Protein AF-A0A9D9L002-F1 (afdb_monomer)

Foldseek 3Di:
DDDDPVLVVVVVCCVVCVPVDDDDDDDDPPPCRVVSVVVSCVVPDPDDQDDDPVPDDPVLVVLVVDCPDVVVNVVVSVVVD

Secondary structure (DSSP, 8-state):
----HHHHHHHHHHHHHTTSS------STTSSHHHHHHHHHHHH-S------TTT--HHHHHTTT--S-HHHHHHHHHHH-

Sequence (81 aa):
MFRRKIYDKLVEWKNESNGKTALMIEGARRIGKSTVAEEFARNEYESYILVDFYMASPEVKALFDDLSDLNYIFLQLQLQY

pLDDT: mean 92.86, std 6.4, range [57.88, 96.88]

Structure (mmCIF, N/CA/C/O backbone):
data_AF-A0A9D9L002-F1
#
_entry.id   AF-A0A9D9L002-F1
#
loop_
_atom_site.group_PDB
_atom_site.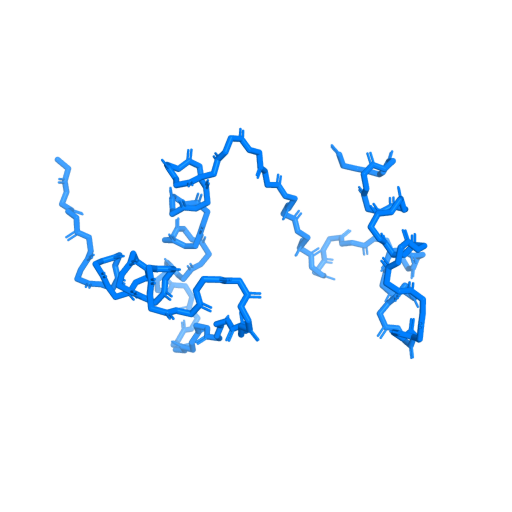id
_atom_site.type_symbol
_atom_site.label_atom_id
_atom_site.label_alt_id
_atom_site.label_comp_id
_atom_site.label_asym_id
_atom_site.label_entity_id
_atom_site.label_seq_id
_atom_site.pdbx_PDB_ins_code
_atom_site.Cartn_x
_atom_site.Cartn_y
_atom_site.Cartn_z
_atom_site.occupancy
_atom_site.B_iso_or_equiv
_atom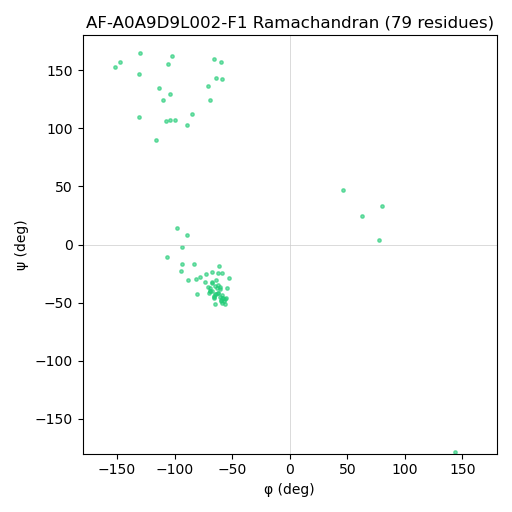_site.auth_seq_id
_atom_site.auth_comp_id
_atom_site.auth_asym_id
_atom_site.auth_atom_id
_atom_site.pdbx_PDB_model_num
ATOM 1 N N . MET A 1 1 ? -22.797 13.495 1.231 1.00 57.88 1 MET A N 1
ATOM 2 C CA . MET A 1 1 ? -21.965 12.638 0.355 1.00 57.88 1 MET A CA 1
ATOM 3 C C . MET A 1 1 ? -22.222 11.187 0.751 1.00 57.88 1 MET A C 1
ATOM 5 O O . MET A 1 1 ? -22.330 10.934 1.943 1.00 57.88 1 MET A O 1
ATOM 9 N N . PHE A 1 2 ? -22.446 10.268 -0.192 1.00 64.12 2 PHE A N 1
ATOM 10 C CA . PHE A 1 2 ? -22.869 8.894 0.123 1.00 64.12 2 PHE A CA 1
ATOM 11 C C . PHE A 1 2 ? -21.640 8.019 0.421 1.00 64.12 2 PHE A C 1
ATOM 13 O O . PHE A 1 2 ? -20.841 7.767 -0.479 1.00 64.12 2 PHE A O 1
ATOM 20 N N . ARG A 1 3 ? -21.477 7.565 1.670 1.00 68.25 3 ARG A N 1
ATOM 21 C CA . ARG A 1 3 ? -20.375 6.675 2.078 1.00 68.25 3 ARG A CA 1
ATOM 22 C C . ARG A 1 3 ? -20.582 5.293 1.453 1.00 68.25 3 ARG A C 1
ATOM 24 O O . ARG A 1 3 ? -21.647 4.689 1.597 1.00 68.25 3 ARG A O 1
ATOM 31 N N . ARG A 1 4 ? -19.593 4.792 0.705 1.00 79.19 4 ARG A N 1
ATOM 32 C CA . ARG A 1 4 ? -19.679 3.465 0.070 1.00 79.19 4 ARG A CA 1
ATOM 33 C C . ARG A 1 4 ? -19.579 2.383 1.144 1.00 79.19 4 ARG A C 1
ATOM 35 O O . ARG A 1 4 ? -18.668 2.426 1.957 1.00 79.19 4 ARG A O 1
ATOM 42 N N . LYS A 1 5 ? -20.420 1.346 1.064 1.00 86.00 5 LYS A N 1
ATOM 43 C CA . LYS A 1 5 ? -20.407 0.202 2.006 1.00 86.00 5 LYS A CA 1
ATOM 44 C C . LYS A 1 5 ? -19.033 -0.468 2.173 1.00 86.00 5 LYS A C 1
ATOM 46 O O . LYS A 1 5 ? -18.763 -1.056 3.207 1.00 86.00 5 LYS A O 1
ATOM 51 N N . ILE A 1 6 ? -18.180 -0.424 1.145 1.00 91.56 6 ILE A N 1
ATOM 52 C CA . ILE A 1 6 ? -16.836 -1.013 1.209 1.00 91.56 6 ILE A CA 1
ATOM 53 C C . ILE A 1 6 ? -15.878 -0.208 2.095 1.00 91.56 6 ILE A C 1
ATOM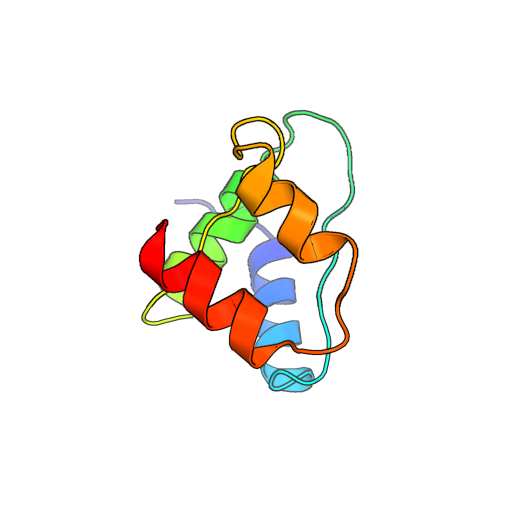 55 O O . ILE A 1 6 ? -14.963 -0.799 2.646 1.00 91.56 6 ILE A O 1
ATOM 59 N N . TYR A 1 7 ? -16.101 1.099 2.280 1.00 95.38 7 TYR A N 1
ATOM 60 C CA . TYR A 1 7 ? -15.246 1.933 3.128 1.00 95.38 7 TYR A CA 1
ATOM 61 C C . TYR A 1 7 ? -15.219 1.403 4.566 1.00 95.38 7 TYR A C 1
ATOM 63 O O . TYR A 1 7 ? -14.153 1.263 5.153 1.00 95.38 7 TYR A O 1
ATOM 71 N N . ASP A 1 8 ? -16.381 1.022 5.104 1.00 94.00 8 ASP A N 1
ATOM 72 C CA . ASP A 1 8 ? -16.487 0.471 6.461 1.00 94.00 8 ASP A CA 1
ATOM 73 C C . ASP A 1 8 ? -15.673 -0.814 6.620 1.00 94.00 8 ASP A C 1
ATOM 75 O O . ASP A 1 8 ? -15.009 -0.992 7.635 1.00 94.00 8 ASP A O 1
ATOM 79 N N . LYS A 1 9 ? -15.629 -1.650 5.576 1.00 94.75 9 LYS A N 1
ATOM 80 C CA . LYS A 1 9 ? -14.800 -2.862 5.553 1.00 94.75 9 LYS A CA 1
ATOM 81 C C . LYS A 1 9 ? -13.301 -2.558 5.531 1.00 94.75 9 LYS A C 1
ATOM 83 O O . LYS A 1 9 ? -12.525 -3.325 6.085 1.00 94.75 9 LYS A O 1
ATOM 88 N N . LEU A 1 10 ? -12.879 -1.466 4.886 1.00 96.06 10 LEU A N 1
ATOM 89 C CA . LEU A 1 10 ? -11.474 -1.039 4.897 1.00 96.06 10 LEU A CA 1
ATOM 90 C C . LEU A 1 10 ? -11.063 -0.549 6.293 1.00 96.06 10 LEU A C 1
ATOM 92 O O . LEU A 1 10 ? -9.975 -0.872 6.764 1.00 96.06 10 LEU A O 1
ATOM 96 N N . VAL A 1 11 ? -11.947 0.184 6.976 1.00 96.31 11 VAL A N 1
ATOM 97 C CA . VAL A 1 11 ? -11.722 0.632 8.361 1.00 96.31 11 VAL A CA 1
ATOM 98 C C . VAL A 1 11 ? -11.684 -0.552 9.327 1.00 96.31 11 VAL A C 1
ATOM 100 O O . VAL A 1 11 ? -10.783 -0.633 10.157 1.00 96.31 11 VAL A O 1
ATOM 103 N N . GLU A 1 12 ? -12.625 -1.489 9.200 1.00 96.06 12 GLU A N 1
ATOM 104 C CA . GLU A 1 12 ? -12.639 -2.739 9.967 1.00 96.06 12 GLU A CA 1
ATOM 105 C C . GLU A 1 12 ? -11.330 -3.515 9.768 1.00 96.06 12 GLU A C 1
ATOM 107 O O . GLU A 1 12 ? -10.628 -3.790 10.740 1.00 96.06 12 GLU A O 1
ATOM 112 N N . TRP A 1 13 ? -10.922 -3.735 8.513 1.00 96.69 13 TRP A N 1
ATOM 113 C CA . TRP A 1 13 ? -9.650 -4.380 8.194 1.00 96.69 13 TRP A CA 1
ATOM 114 C C . TRP A 1 13 ? -8.451 -3.672 8.830 1.00 96.69 13 TRP A C 1
ATOM 116 O O . TRP A 1 13 ? -7.606 -4.343 9.415 1.00 96.69 13 TRP A O 1
ATOM 126 N N . LYS A 1 14 ? -8.358 -2.338 8.755 1.00 96.19 14 LYS A N 1
ATOM 127 C CA . LYS A 1 14 ? -7.262 -1.573 9.376 1.00 96.19 14 LYS A CA 1
ATOM 128 C C . LYS A 1 14 ? -7.165 -1.866 10.873 1.00 96.19 14 LYS A C 1
ATOM 130 O O . LYS A 1 14 ? -6.069 -2.122 11.371 1.00 96.19 14 LYS A O 1
ATOM 135 N N . ASN A 1 15 ? -8.304 -1.849 11.562 1.00 96.31 15 ASN A N 1
ATOM 136 C CA . ASN A 1 15 ? -8.376 -2.044 13.008 1.00 96.31 15 ASN A CA 1
ATOM 137 C C . ASN A 1 15 ? -8.038 -3.484 13.418 1.00 96.31 15 ASN A C 1
ATOM 139 O O . ASN A 1 15 ? -7.337 -3.687 14.407 1.00 96.31 15 ASN A O 1
ATOM 143 N N . GLU A 1 16 ? -8.496 -4.479 12.659 1.00 96.81 16 GLU A N 1
ATOM 144 C CA . GLU A 1 16 ? -8.269 -5.895 12.973 1.00 96.81 16 GLU A CA 1
ATOM 145 C C . GLU A 1 16 ? -6.877 -6.384 12.548 1.00 96.81 16 GLU A C 1
ATOM 147 O O . GLU A 1 16 ? -6.197 -7.091 13.293 1.00 96.81 16 GLU A O 1
ATOM 152 N N . SER A 1 17 ? -6.429 -5.991 11.354 1.00 95.69 17 SER A N 1
ATOM 153 C CA . SER A 1 17 ? -5.121 -6.352 10.795 1.00 95.69 17 SER A CA 1
ATOM 154 C C . SER A 1 17 ? -3.979 -5.675 11.545 1.00 95.69 17 SER A C 1
ATOM 156 O O . SER A 1 17 ? -2.913 -6.272 11.717 1.00 95.69 17 SER A O 1
ATOM 158 N N . ASN A 1 18 ? -4.183 -4.421 11.968 1.00 92.31 18 ASN A N 1
ATOM 159 C CA . ASN A 1 18 ? -3.177 -3.579 12.614 1.00 92.31 18 ASN A CA 1
ATOM 160 C C . ASN A 1 18 ? -1.814 -3.616 11.883 1.00 92.31 18 ASN A C 1
ATOM 162 O O . ASN A 1 18 ? -0.768 -3.861 12.482 1.00 92.31 18 ASN A O 1
ATOM 166 N N . GLY A 1 19 ? -1.850 -3.467 10.553 1.00 90.44 19 GLY A N 1
ATOM 167 C CA . GLY A 1 19 ? -0.663 -3.433 9.689 1.00 90.44 19 GLY A CA 1
ATOM 168 C C . GLY A 1 19 ? -0.010 -4.786 9.375 1.00 90.44 19 GLY A C 1
ATOM 169 O O . GLY A 1 19 ? 1.020 -4.810 8.711 1.00 90.44 19 GLY A O 1
ATOM 170 N N . LYS A 1 20 ? -0.578 -5.916 9.814 1.00 93.94 20 LYS A N 1
ATOM 171 C CA . LYS A 1 20 ? 0.020 -7.253 9.605 1.00 93.94 20 LYS A CA 1
ATOM 172 C C . LYS A 1 20 ? -0.287 -7.881 8.249 1.00 93.94 20 LYS A C 1
ATOM 174 O O . LYS A 1 20 ? 0.349 -8.859 7.870 1.00 93.94 20 LYS A O 1
ATOM 179 N N . THR A 1 21 ? -1.294 -7.374 7.548 1.00 94.75 21 THR A N 1
ATOM 180 C CA . THR A 1 21 ? -1.740 -7.904 6.254 1.00 94.75 21 THR A CA 1
ATOM 181 C C . THR A 1 21 ? -1.867 -6.788 5.229 1.00 94.75 21 THR A C 1
ATOM 183 O O . THR A 1 21 ? -1.899 -5.614 5.592 1.00 94.75 21 THR A O 1
ATOM 186 N N . ALA A 1 22 ? -1.962 -7.169 3.956 1.00 93.50 22 ALA A N 1
ATOM 187 C CA . ALA A 1 22 ? -2.334 -6.295 2.851 1.00 93.50 22 ALA A CA 1
ATOM 188 C C . ALA A 1 22 ? -3.774 -6.593 2.401 1.00 93.50 22 ALA A C 1
ATOM 190 O O . ALA A 1 22 ? -4.268 -7.708 2.584 1.00 93.50 22 ALA A O 1
ATOM 191 N N . LEU A 1 23 ? -4.438 -5.609 1.790 1.00 94.44 23 LEU A N 1
ATOM 192 C CA . LEU A 1 23 ? -5.798 -5.746 1.265 1.00 94.44 23 LEU A CA 1
ATOM 193 C C . LEU A 1 23 ? -5.801 -5.642 -0.263 1.00 94.44 23 LEU A C 1
ATOM 195 O O . LEU A 1 23 ? -5.204 -4.732 -0.833 1.00 94.44 23 LEU A O 1
ATOM 199 N N . MET A 1 24 ? -6.522 -6.552 -0.924 1.00 95.31 24 MET A N 1
ATOM 200 C CA . MET A 1 24 ? -6.718 -6.551 -2.376 1.00 95.31 24 MET A CA 1
ATOM 201 C C . MET A 1 24 ? -8.172 -6.193 -2.720 1.00 95.31 24 MET A C 1
ATOM 203 O O . MET A 1 24 ? -9.103 -6.838 -2.244 1.00 95.31 24 MET A O 1
ATOM 207 N N . ILE A 1 25 ? -8.380 -5.159 -3.546 1.00 93.62 25 ILE A N 1
ATOM 208 C CA . ILE A 1 25 ? -9.717 -4.716 -3.981 1.00 93.62 25 ILE A CA 1
ATOM 209 C C . ILE A 1 25 ? -9.967 -5.163 -5.423 1.00 93.62 25 ILE A C 1
ATOM 211 O O . ILE A 1 25 ? -9.446 -4.575 -6.374 1.00 93.62 25 ILE A O 1
ATOM 215 N N . GLU A 1 26 ? -10.833 -6.155 -5.597 1.00 93.75 26 GLU A N 1
ATOM 216 C CA . GLU A 1 26 ? -11.172 -6.718 -6.907 1.00 93.75 26 GLU A CA 1
ATOM 217 C C . GLU A 1 26 ? -12.525 -6.226 -7.446 1.00 93.75 26 GLU A C 1
ATOM 219 O O . GLU A 1 26 ? -13.363 -5.677 -6.729 1.00 93.75 26 GLU A O 1
ATOM 224 N N . GLY A 1 27 ? -12.740 -6.394 -8.754 1.00 92.75 27 GLY A N 1
ATOM 225 C CA . GLY A 1 27 ? -14.018 -6.109 -9.413 1.00 92.75 27 GLY A CA 1
ATOM 226 C C . GLY A 1 27 ? -13.871 -5.515 -10.813 1.00 92.75 27 GLY A C 1
ATOM 227 O O . GLY A 1 27 ? -12.763 -5.279 -11.299 1.00 92.75 27 GLY A O 1
ATOM 228 N N . ALA A 1 28 ? -14.998 -5.203 -11.455 1.00 94.44 28 ALA A N 1
ATOM 229 C CA . ALA A 1 28 ? -15.035 -4.700 -12.830 1.00 94.44 28 ALA A CA 1
ATOM 230 C C . ALA A 1 28 ? -14.257 -3.380 -13.039 1.00 94.44 28 ALA A C 1
ATOM 232 O O . ALA A 1 28 ? -14.011 -2.594 -12.112 1.00 94.44 28 ALA A O 1
ATOM 233 N N . ARG A 1 29 ? -13.841 -3.114 -14.283 1.00 92.38 29 ARG A N 1
ATOM 234 C CA . ARG A 1 29 ? -13.144 -1.870 -14.649 1.00 92.38 29 ARG A CA 1
ATOM 235 C C . ARG A 1 29 ? -14.073 -0.661 -14.441 1.00 92.38 29 ARG A C 1
ATOM 237 O O . ARG A 1 29 ? -15.263 -0.751 -14.711 1.00 92.38 29 ARG A O 1
ATOM 244 N N . ARG A 1 30 ? -13.519 0.476 -13.992 1.00 89.00 30 ARG A N 1
ATOM 245 C CA . ARG A 1 30 ? -14.224 1.772 -13.826 1.00 89.00 30 ARG A CA 1
ATOM 246 C C . ARG A 1 30 ? -15.381 1.802 -12.810 1.00 89.00 30 ARG A C 1
ATOM 248 O O . ARG A 1 30 ? -16.217 2.689 -12.868 1.00 89.00 30 ARG A O 1
ATOM 255 N N . ILE A 1 31 ? -15.385 0.909 -11.819 1.00 92.00 31 ILE A N 1
ATOM 256 C CA . ILE A 1 31 ? -16.386 0.919 -10.728 1.00 92.00 31 ILE A CA 1
ATOM 257 C C . ILE A 1 31 ? -15.984 1.770 -9.503 1.00 92.00 31 ILE A C 1
ATOM 259 O O . ILE A 1 31 ? -16.657 1.750 -8.469 1.00 92.00 31 ILE A O 1
ATOM 263 N N . GLY A 1 32 ? -14.888 2.533 -9.608 1.00 91.50 32 GLY A N 1
ATOM 264 C CA . GLY A 1 32 ? -14.396 3.435 -8.557 1.00 91.50 32 GLY A CA 1
ATOM 265 C C . GLY A 1 32 ? -13.600 2.751 -7.440 1.00 91.50 32 GLY A C 1
ATOM 266 O O . GLY A 1 32 ? -13.694 3.170 -6.292 1.00 91.50 32 GLY A O 1
ATOM 267 N N . LYS A 1 33 ? -12.845 1.689 -7.762 1.00 94.56 33 LYS A N 1
ATOM 268 C CA . LYS A 1 33 ? -11.963 0.991 -6.804 1.00 94.56 33 LYS A CA 1
ATOM 269 C C . LYS A 1 33 ? -10.825 1.888 -6.313 1.00 94.56 33 LYS A C 1
ATOM 271 O O . LYS A 1 33 ? -10.670 2.061 -5.114 1.00 94.56 33 LYS A O 1
ATOM 276 N N . SER A 1 34 ? -10.088 2.510 -7.236 1.00 93.88 34 SER A N 1
ATOM 277 C CA . SER A 1 34 ? -9.005 3.439 -6.888 1.00 93.88 34 SER A CA 1
ATOM 278 C C . SER A 1 34 ? -9.529 4.634 -6.095 1.00 93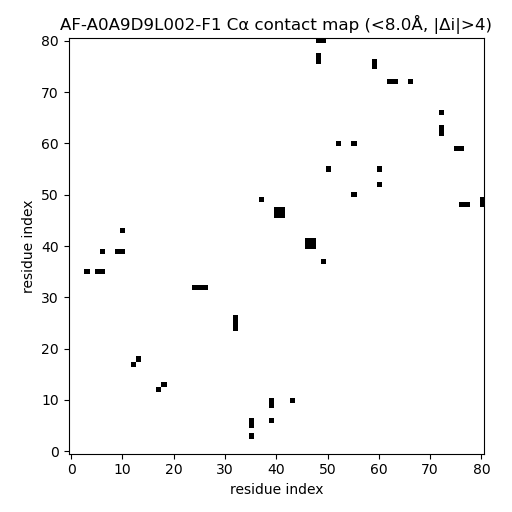.88 34 SER A C 1
ATOM 280 O O . SER A 1 34 ? -8.917 5.022 -5.114 1.00 93.88 34 SER A O 1
ATOM 282 N N . THR A 1 35 ? -10.716 5.139 -6.451 1.00 94.50 35 THR A N 1
ATOM 283 C CA . THR A 1 35 ? -11.368 6.243 -5.737 1.00 94.50 35 THR A CA 1
ATOM 284 C C . THR A 1 35 ? -11.583 5.926 -4.260 1.00 94.50 35 THR A C 1
ATOM 286 O O . THR A 1 35 ? -11.231 6.740 -3.420 1.00 94.50 35 THR A O 1
ATOM 289 N N . VAL A 1 36 ? -12.130 4.748 -3.927 1.00 95.12 36 VAL A N 1
ATOM 290 C CA . VAL A 1 36 ? -12.380 4.408 -2.517 1.00 95.12 36 VAL A CA 1
ATOM 291 C C . VAL A 1 36 ? -11.095 4.069 -1.758 1.00 95.12 36 VAL A C 1
ATOM 293 O O . VAL A 1 36 ? -11.008 4.368 -0.574 1.00 95.12 36 VAL A O 1
ATOM 296 N N . ALA A 1 37 ? -10.094 3.486 -2.427 1.00 95.75 37 ALA A N 1
ATOM 297 C CA . ALA A 1 37 ? -8.790 3.226 -1.819 1.00 95.75 37 ALA A CA 1
ATOM 298 C C . ALA A 1 37 ? -8.060 4.532 -1.469 1.00 95.75 37 ALA A C 1
ATOM 300 O O . ALA A 1 37 ? -7.525 4.664 -0.373 1.00 95.75 37 ALA A O 1
ATOM 301 N N . GLU A 1 38 ? -8.079 5.508 -2.380 1.00 96.19 38 GLU A N 1
ATOM 302 C CA . GLU A 1 38 ? -7.458 6.815 -2.166 1.00 96.19 38 GLU A CA 1
ATOM 303 C C . GLU A 1 38 ? -8.216 7.647 -1.121 1.00 96.19 38 GLU A C 1
ATOM 305 O O . GLU A 1 38 ? -7.592 8.253 -0.256 1.00 96.19 38 GLU A O 1
ATOM 310 N N . GLU A 1 39 ? -9.555 7.645 -1.150 1.00 95.94 39 GLU A N 1
ATOM 311 C CA . GLU A 1 39 ? -10.385 8.291 -0.121 1.00 95.94 39 GLU A CA 1
ATOM 312 C C . GLU A 1 39 ? -10.093 7.719 1.273 1.00 95.94 39 GLU A C 1
ATOM 314 O O . GLU A 1 39 ? -9.896 8.471 2.224 1.00 95.94 39 GLU A O 1
ATOM 319 N N . PHE A 1 40 ? -10.016 6.391 1.387 1.00 96.44 40 PHE A N 1
ATOM 320 C CA . PHE A 1 40 ? -9.629 5.714 2.620 1.00 96.44 40 PHE A CA 1
ATOM 321 C C . PHE A 1 40 ? -8.224 6.124 3.074 1.00 96.44 40 PHE A C 1
ATOM 323 O O . PHE A 1 40 ? -8.054 6.512 4.225 1.00 96.44 40 PHE A O 1
ATOM 330 N N . ALA A 1 41 ? -7.233 6.111 2.179 1.00 96.56 41 ALA A N 1
ATOM 331 C CA . ALA A 1 41 ? -5.868 6.500 2.519 1.00 96.56 41 ALA A CA 1
ATOM 332 C C . ALA A 1 41 ? -5.790 7.945 3.048 1.00 96.56 41 ALA A C 1
ATOM 334 O O . ALA A 1 41 ? -5.193 8.174 4.096 1.00 96.56 41 ALA A O 1
ATO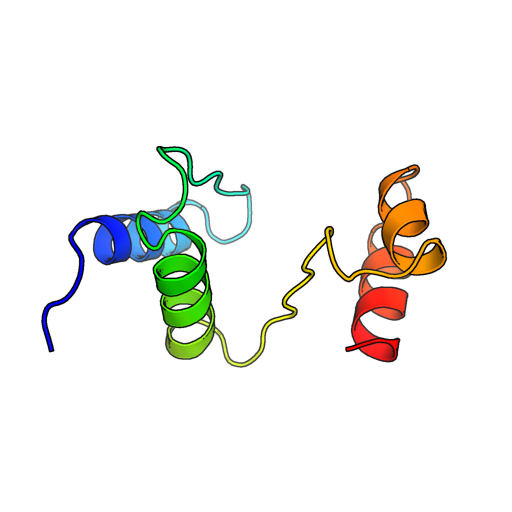M 335 N N . ARG A 1 42 ? -6.456 8.896 2.375 1.00 96.75 42 ARG A N 1
ATOM 336 C CA . ARG A 1 42 ? -6.505 10.319 2.764 1.00 96.75 42 ARG A CA 1
ATOM 337 C C . ARG A 1 42 ? -7.158 10.564 4.124 1.00 96.75 42 ARG A C 1
ATOM 339 O O . ARG A 1 42 ? -6.771 11.498 4.815 1.00 96.75 42 ARG A O 1
ATOM 346 N N . ASN A 1 43 ? -8.174 9.780 4.473 1.00 96.88 43 ASN A N 1
ATOM 347 C CA . ASN A 1 43 ? -8.936 9.983 5.704 1.00 96.88 43 ASN A CA 1
ATOM 348 C C . ASN A 1 43 ? -8.331 9.248 6.906 1.00 96.88 43 ASN A C 1
ATOM 350 O O . ASN A 1 43 ? -8.501 9.682 8.042 1.00 96.88 43 ASN A O 1
ATOM 354 N N . GLU A 1 44 ? -7.680 8.108 6.668 1.00 96.75 44 GLU A N 1
ATOM 355 C CA . GLU A 1 44 ? -7.296 7.165 7.719 1.00 96.75 44 GLU A CA 1
ATOM 356 C C . GLU A 1 44 ? -5.795 7.161 8.027 1.00 96.75 44 GLU A C 1
ATOM 358 O O . GLU A 1 44 ? -5.393 6.559 9.028 1.00 96.75 44 GLU A O 1
ATOM 363 N N . TYR A 1 45 ? -4.975 7.809 7.198 1.00 95.81 45 TYR A N 1
ATOM 364 C CA . TYR A 1 45 ? -3.530 7.931 7.377 1.00 95.81 45 TYR A CA 1
ATOM 365 C C . TYR A 1 45 ? -3.098 9.390 7.225 1.00 95.81 45 TYR A C 1
ATOM 367 O O . TYR A 1 45 ? -3.664 10.137 6.433 1.00 95.81 45 TYR A O 1
ATOM 375 N N . GLU A 1 46 ? -2.072 9.791 7.978 1.00 96.62 46 GLU A N 1
ATOM 376 C CA . GLU A 1 46 ? -1.489 11.138 7.883 1.00 96.62 46 GLU A CA 1
ATOM 377 C C . GLU A 1 46 ? -0.844 11.384 6.511 1.00 96.62 46 GLU A C 1
ATOM 379 O O . GLU A 1 46 ? -0.922 12.479 5.958 1.00 96.62 46 GLU A O 1
ATOM 384 N N . SER A 1 47 ? -0.236 10.344 5.941 1.00 94.44 47 SER A N 1
ATOM 385 C CA . SER A 1 47 ? 0.369 10.363 4.615 1.00 94.44 47 SER A CA 1
ATOM 386 C C . SER A 1 47 ? 0.240 8.999 3.942 1.00 94.44 47 SER A C 1
ATOM 388 O O . SER A 1 47 ? 0.063 7.968 4.595 1.00 94.44 47 SER A O 1
ATOM 390 N N . TYR A 1 48 ? 0.298 8.995 2.612 1.00 95.69 48 TYR A N 1
ATOM 391 C CA . TYR A 1 48 ? 0.279 7.781 1.806 1.00 95.69 48 TYR A CA 1
ATOM 392 C C . TYR A 1 48 ? 1.028 8.008 0.490 1.00 95.69 48 TYR A C 1
ATOM 394 O O . TYR A 1 48 ? 1.075 9.126 -0.020 1.00 95.69 48 TYR A O 1
ATOM 402 N N . ILE A 1 49 ? 1.576 6.928 -0.069 1.00 94.62 49 ILE A N 1
ATOM 403 C CA . ILE A 1 49 ? 2.185 6.913 -1.402 1.00 94.62 49 ILE A CA 1
ATOM 404 C C . ILE A 1 49 ? 1.211 6.223 -2.357 1.00 94.62 49 ILE A C 1
ATOM 406 O O . ILE A 1 49 ? 0.733 5.122 -2.078 1.00 94.62 49 ILE A O 1
ATOM 410 N N . LEU A 1 50 ? 0.915 6.863 -3.490 1.00 95.06 50 LEU A N 1
ATOM 411 C CA . LEU A 1 50 ? 0.074 6.300 -4.543 1.00 95.06 50 LEU A CA 1
ATOM 412 C C . LEU A 1 50 ? 0.929 5.924 -5.753 1.00 95.06 50 LEU A C 1
ATOM 414 O O . LEU A 1 50 ? 1.340 6.789 -6.522 1.00 95.06 50 LEU A O 1
ATOM 418 N N . VAL A 1 51 ? 1.142 4.624 -5.951 1.00 94.88 51 VAL A N 1
ATOM 419 C CA . VAL A 1 51 ? 1.886 4.107 -7.106 1.00 94.88 51 VAL A CA 1
ATOM 420 C C . VAL A 1 51 ? 0.908 3.614 -8.171 1.00 94.88 51 VAL A C 1
ATOM 422 O O . VAL A 1 51 ? 0.288 2.559 -8.027 1.00 94.88 51 VAL A O 1
ATOM 425 N N . ASP A 1 52 ? 0.773 4.366 -9.264 1.00 94.06 52 ASP A N 1
ATOM 426 C CA . ASP A 1 52 ? 0.090 3.893 -10.471 1.00 94.06 52 ASP A CA 1
ATOM 427 C C . ASP A 1 52 ? 1.095 3.197 -11.396 1.00 94.06 52 ASP A C 1
ATOM 429 O O . ASP A 1 52 ? 1.850 3.848 -12.117 1.00 94.06 52 ASP A O 1
ATOM 433 N N . PHE A 1 53 ? 1.083 1.863 -11.418 1.00 94.19 53 PHE A N 1
ATOM 434 C CA . PHE A 1 53 ? 1.973 1.059 -12.263 1.00 94.19 53 PHE A CA 1
ATOM 435 C C . PHE A 1 53 ? 1.801 1.300 -13.771 1.00 94.19 53 PHE A C 1
ATOM 437 O O . PHE A 1 53 ? 2.701 0.974 -14.546 1.00 94.19 53 PHE A O 1
ATOM 444 N N . TYR A 1 54 ? 0.687 1.875 -14.229 1.00 93.38 54 TYR A N 1
ATOM 445 C CA . TYR A 1 54 ? 0.564 2.272 -15.632 1.00 93.38 54 TYR A CA 1
ATOM 446 C C . TYR A 1 54 ? 1.447 3.491 -15.950 1.00 93.38 54 TYR A C 1
ATOM 448 O O . TYR A 1 54 ? 2.047 3.542 -17.022 1.00 93.38 54 TYR A O 1
ATOM 456 N N . MET A 1 55 ? 1.574 4.424 -15.002 1.00 93.56 55 MET A N 1
ATOM 457 C CA . MET A 1 55 ? 2.360 5.659 -15.128 1.00 93.56 55 MET A CA 1
ATOM 458 C C . MET A 1 55 ? 3.791 5.541 -14.582 1.00 93.56 55 MET A C 1
ATOM 460 O O . MET A 1 55 ? 4.656 6.312 -14.985 1.00 93.56 55 MET A O 1
ATOM 464 N N . ALA A 1 56 ? 4.046 4.599 -13.670 1.00 95.75 56 ALA A N 1
ATOM 465 C CA . ALA A 1 56 ? 5.332 4.444 -12.997 1.00 95.75 56 ALA A CA 1
ATOM 466 C C . ALA A 1 56 ? 6.481 4.199 -13.987 1.00 95.75 56 ALA A C 1
ATOM 468 O O . ALA A 1 56 ? 6.329 3.470 -14.982 1.00 95.75 56 ALA A O 1
ATOM 469 N N . SER A 1 57 ? 7.638 4.791 -13.682 1.00 95.81 57 SER A N 1
ATOM 470 C CA . SER A 1 57 ? 8.849 4.636 -14.481 1.00 95.81 57 SER A CA 1
ATOM 471 C C . SER A 1 57 ? 9.362 3.186 -14.439 1.00 95.81 57 SER A C 1
ATOM 473 O O . SER A 1 57 ? 8.998 2.425 -13.533 1.00 95.81 57 SER A O 1
ATOM 475 N N . PRO A 1 58 ? 10.192 2.766 -15.410 1.00 95.81 58 PRO A N 1
ATOM 476 C CA . PRO A 1 58 ? 10.830 1.452 -15.374 1.00 95.81 58 PRO A CA 1
ATOM 477 C C . PRO A 1 58 ? 11.607 1.202 -14.076 1.00 95.81 58 PRO A C 1
ATOM 479 O O . PRO A 1 58 ? 11.551 0.101 -13.540 1.00 95.81 58 PRO A O 1
ATOM 482 N N . GLU A 1 59 ? 12.262 2.228 -13.535 1.00 93.69 59 GLU A N 1
ATOM 483 C CA . GLU A 1 59 ? 13.040 2.148 -12.2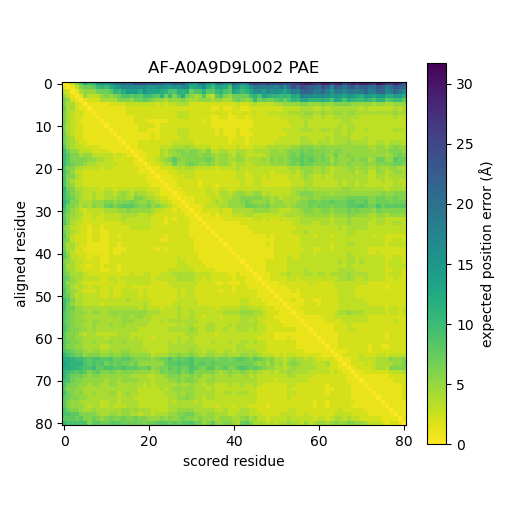96 1.00 93.69 59 GLU A CA 1
ATOM 484 C C . GLU A 1 59 ? 12.135 1.874 -11.093 1.00 93.69 59 GLU A C 1
ATOM 486 O O . GLU A 1 59 ? 12.418 0.972 -10.311 1.00 93.69 59 GLU A O 1
ATOM 491 N N . VAL A 1 60 ? 11.006 2.587 -10.976 1.00 94.56 60 VAL A N 1
ATOM 492 C CA . VAL A 1 60 ? 10.026 2.353 -9.901 1.00 94.56 60 VAL A CA 1
ATOM 493 C C . VAL A 1 60 ? 9.420 0.955 -10.005 1.00 94.56 60 VAL A C 1
ATOM 495 O O . VAL A 1 60 ? 9.200 0.309 -8.987 1.00 94.56 60 VAL A O 1
ATOM 498 N N . LYS A 1 61 ? 9.165 0.461 -11.222 1.00 95.62 61 LYS A N 1
ATOM 499 C CA . LYS A 1 61 ? 8.661 -0.905 -11.441 1.00 95.62 61 LYS A CA 1
ATOM 500 C C . LYS A 1 61 ? 9.677 -1.958 -11.010 1.00 95.62 61 LYS A C 1
ATOM 502 O O . LYS A 1 61 ? 9.287 -2.904 -10.334 1.00 95.62 61 LYS A O 1
ATOM 507 N N . ALA A 1 62 ? 10.952 -1.755 -11.341 1.00 95.00 62 ALA A N 1
ATOM 508 C CA . ALA A 1 62 ? 12.034 -2.677 -11.005 1.00 95.00 62 ALA A CA 1
ATOM 509 C C . ALA A 1 62 ? 12.232 -2.852 -9.488 1.00 95.00 62 ALA A C 1
ATOM 511 O O . ALA A 1 62 ? 12.681 -3.907 -9.050 1.00 95.00 62 ALA A O 1
ATOM 512 N N . LEU A 1 63 ? 11.834 -1.870 -8.665 1.00 94.81 63 LEU A N 1
ATOM 513 C CA . LEU A 1 63 ? 11.842 -2.008 -7.199 1.00 94.81 63 LEU A CA 1
ATOM 514 C C . LEU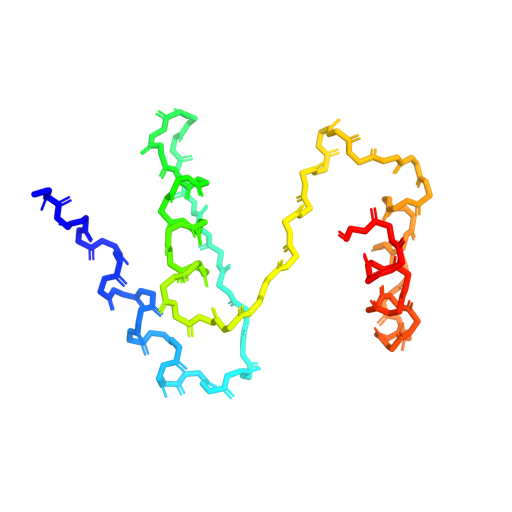 A 1 63 ? 10.981 -3.177 -6.700 1.00 94.81 63 LEU A C 1
ATOM 516 O O . LEU A 1 63 ? 11.209 -3.670 -5.602 1.00 94.81 63 LEU A O 1
ATOM 520 N N . PHE A 1 64 ? 9.979 -3.603 -7.473 1.00 94.06 64 PHE A N 1
ATOM 521 C CA . PHE A 1 64 ? 9.071 -4.684 -7.091 1.00 94.06 64 PHE A CA 1
ATOM 522 C C . PHE A 1 64 ? 9.507 -6.061 -7.618 1.00 94.06 64 PHE A C 1
ATOM 524 O O . PHE A 1 64 ? 8.847 -7.051 -7.300 1.00 94.06 64 PHE A O 1
ATOM 531 N N . ASP A 1 65 ? 10.603 -6.143 -8.383 1.00 93.44 65 ASP A N 1
ATOM 532 C CA . ASP A 1 65 ? 11.159 -7.414 -8.873 1.00 93.44 65 ASP A CA 1
ATOM 533 C C . ASP A 1 65 ? 11.944 -8.160 -7.775 1.00 93.44 65 ASP A C 1
ATOM 535 O O . ASP A 1 65 ? 11.998 -9.391 -7.778 1.00 93.44 65 ASP A O 1
ATOM 539 N N . ASP A 1 66 ? 12.511 -7.426 -6.809 1.00 89.31 66 ASP A N 1
ATOM 540 C CA . ASP A 1 66 ? 13.186 -7.970 -5.627 1.00 89.31 66 ASP A CA 1
ATOM 541 C C . ASP A 1 66 ? 12.678 -7.287 -4.350 1.00 89.31 66 ASP A C 1
ATOM 543 O O . ASP A 1 66 ? 12.957 -6.121 -4.085 1.00 89.31 66 ASP A O 1
ATOM 547 N N . LEU A 1 67 ? 11.933 -8.046 -3.541 1.00 90.00 67 LEU A N 1
ATOM 548 C CA . LEU A 1 67 ? 11.329 -7.581 -2.288 1.00 90.00 67 LEU A CA 1
ATOM 549 C C . LEU A 1 67 ? 12.147 -7.954 -1.039 1.00 90.00 67 LEU A C 1
ATOM 551 O O . LEU A 1 67 ? 11.622 -7.899 0.075 1.00 90.00 67 LEU A O 1
ATOM 555 N N . SER A 1 68 ? 13.403 -8.379 -1.202 1.00 92.62 68 SER A N 1
ATOM 556 C CA . SER A 1 68 ? 14.254 -8.814 -0.085 1.00 92.62 68 SER A CA 1
ATOM 557 C C . SER A 1 68 ? 14.640 -7.679 0.870 1.00 92.62 68 SER A C 1
ATOM 559 O O . SER A 1 68 ? 14.745 -7.918 2.075 1.00 92.62 68 SER A O 1
ATOM 561 N N . ASP A 1 69 ? 14.785 -6.447 0.367 1.00 93.25 69 ASP A N 1
ATOM 562 C CA . ASP A 1 69 ? 15.034 -5.244 1.170 1.00 93.25 69 ASP A CA 1
ATOM 563 C C . ASP A 1 69 ? 13.883 -4.234 1.057 1.00 93.25 69 ASP A C 1
ATOM 565 O O . ASP A 1 69 ? 13.868 -3.321 0.228 1.00 93.25 69 ASP A O 1
ATOM 569 N N . LEU A 1 70 ? 12.910 -4.378 1.956 1.00 91.81 70 LEU A N 1
ATOM 570 C CA . LEU A 1 70 ? 11.763 -3.474 2.032 1.00 91.81 70 LEU A CA 1
ATOM 571 C C . LEU A 1 70 ? 12.162 -2.035 2.393 1.00 91.81 70 LEU A C 1
ATOM 573 O O . LEU A 1 70 ? 11.505 -1.097 1.944 1.00 91.81 70 LEU A O 1
ATOM 577 N N . ASN A 1 71 ? 13.233 -1.830 3.171 1.00 93.88 71 ASN A N 1
ATOM 578 C CA . ASN A 1 71 ? 13.660 -0.482 3.556 1.00 93.88 71 ASN A CA 1
ATOM 579 C C . ASN A 1 71 ? 14.170 0.293 2.342 1.00 93.88 71 ASN A C 1
ATOM 581 O O . ASN A 1 71 ? 13.856 1.475 2.192 1.00 93.88 71 ASN A O 1
ATOM 585 N N . TYR A 1 72 ? 14.916 -0.379 1.462 1.00 94.31 72 TYR A N 1
ATOM 586 C CA . TYR A 1 72 ? 15.357 0.208 0.203 1.00 94.31 72 TYR A CA 1
ATOM 587 C C . TYR A 1 72 ? 14.169 0.616 -0.677 1.00 94.31 72 TYR A C 1
ATOM 589 O O . TYR A 1 72 ? 14.138 1.742 -1.178 1.00 94.31 72 TYR A O 1
ATOM 597 N N . ILE A 1 73 ? 13.155 -0.248 -0.797 1.00 95.00 73 ILE A N 1
ATOM 598 C CA . ILE A 1 73 ? 11.934 0.052 -1.558 1.00 95.00 73 ILE A CA 1
ATOM 599 C C . ILE A 1 73 ? 11.241 1.296 -0.996 1.00 95.00 73 ILE A C 1
ATOM 601 O O . ILE A 1 73 ? 10.946 2.223 -1.750 1.00 95.00 73 ILE A O 1
ATOM 605 N N . PHE A 1 74 ? 11.011 1.355 0.319 1.00 93.06 74 PHE A N 1
ATOM 606 C CA . PHE A 1 74 ? 10.339 2.502 0.936 1.00 93.06 74 PHE A CA 1
ATOM 607 C C . PHE A 1 74 ? 11.124 3.802 0.759 1.00 93.06 74 PHE A C 1
ATOM 609 O O . PHE A 1 74 ? 10.522 4.821 0.425 1.00 93.06 74 PHE A O 1
ATOM 616 N N . LEU A 1 75 ? 12.451 3.764 0.911 1.00 94.62 75 LEU A N 1
ATOM 617 C CA . LEU A 1 75 ? 13.310 4.925 0.681 1.00 94.62 75 LEU A CA 1
ATOM 618 C C . LEU A 1 75 ? 13.185 5.436 -0.759 1.00 94.62 75 LEU A C 1
ATOM 620 O O . LEU A 1 75 ? 13.012 6.632 -0.973 1.00 94.62 75 LEU A O 1
ATOM 624 N N . GLN A 1 76 ? 13.264 4.545 -1.750 1.00 95.19 76 GLN A N 1
ATOM 625 C CA . GLN A 1 76 ? 13.145 4.943 -3.152 1.00 95.19 76 GLN A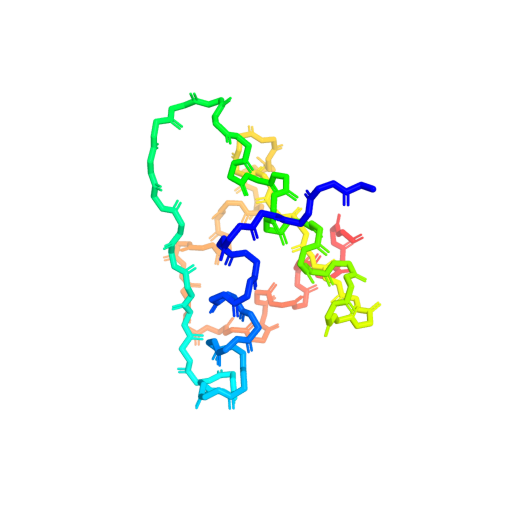 CA 1
ATOM 626 C C . GLN A 1 76 ? 11.757 5.509 -3.459 1.00 95.19 76 GLN A C 1
ATOM 628 O O . GLN A 1 76 ? 11.657 6.545 -4.110 1.00 95.19 76 GLN A O 1
ATOM 633 N N . LEU A 1 77 ? 10.690 4.893 -2.946 1.00 95.31 77 LEU A N 1
ATOM 634 C CA . LEU A 1 77 ? 9.334 5.404 -3.136 1.00 95.31 77 LEU A CA 1
ATOM 635 C C . LEU A 1 77 ? 9.145 6.797 -2.514 1.00 95.31 77 LEU A C 1
ATOM 637 O O . LEU A 1 77 ? 8.558 7.650 -3.166 1.00 95.31 77 LEU A O 1
ATOM 641 N N . GLN A 1 78 ? 9.684 7.054 -1.317 1.00 94.12 78 GLN A N 1
ATOM 642 C CA . GLN A 1 78 ? 9.631 8.372 -0.660 1.00 94.12 78 GLN A CA 1
ATOM 643 C C . GLN A 1 78 ? 10.445 9.462 -1.373 1.00 94.12 78 GLN A C 1
ATOM 645 O O . GLN A 1 78 ? 10.196 10.645 -1.172 1.00 94.12 78 GLN A O 1
ATOM 650 N N . LEU A 1 79 ? 11.462 9.089 -2.154 1.00 93.88 79 LEU A N 1
ATOM 651 C CA . LEU A 1 79 ? 12.255 10.050 -2.927 1.00 93.88 79 LEU A CA 1
ATOM 652 C C . LEU A 1 79 ? 11.574 10.441 -4.243 1.00 93.88 79 LEU A C 1
ATOM 654 O O . LEU A 1 79 ? 11.811 11.538 -4.745 1.00 93.88 79 LEU A O 1
ATOM 658 N N . GLN A 1 80 ? 10.779 9.539 -4.821 1.00 91.31 80 GLN A N 1
ATOM 659 C CA . GLN A 1 80 ? 10.143 9.734 -6.128 1.00 91.31 80 GLN A CA 1
ATOM 660 C C . GLN A 1 80 ? 8.718 10.310 -6.040 1.00 91.31 80 GLN A C 1
ATOM 662 O O . GLN A 1 80 ? 8.211 10.798 -7.052 1.00 91.31 80 GLN A O 1
ATOM 667 N N . TYR A 1 81 ? 8.079 10.252 -4.866 1.00 88.81 81 TYR A N 1
ATOM 668 C CA . TYR A 1 81 ? 6.703 10.695 -4.605 1.00 88.81 81 TYR A CA 1
ATOM 669 C C . TYR A 1 81 ? 6.630 11.566 -3.353 1.00 88.81 81 TYR A C 1
ATOM 671 O O . TYR A 1 81 ? 5.894 12.578 -3.403 1.00 88.81 81 TYR A O 1
#

Mean predicted aligned error: 3.83 Å

Solvent-accessible surface 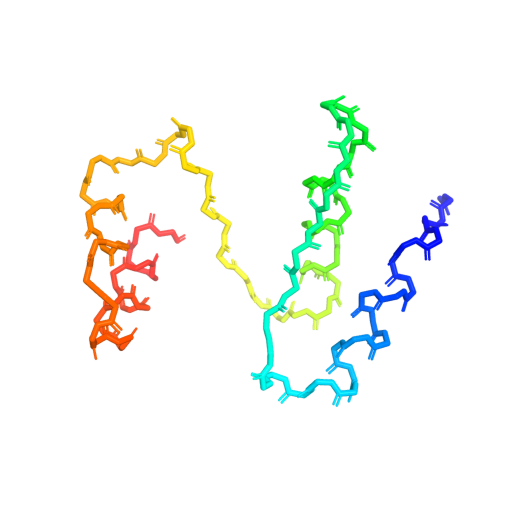area (backbone atoms only — not comparable to full-atom values): 5476 Å² total; per-residue (Å²): 134,85,83,58,79,64,56,58,54,52,54,50,47,49,69,74,45,65,82,76,64,88,87,86,89,84,79,70,87,91,76,51,65,68,58,54,54,51,53,47,42,67,74,76,35,98,71,82,86,87,84,52,76,91,78,49,50,72,69,68,54,54,49,70,78,57,73,88,52,59,68,60,43,53,53,53,50,65,74,78,104

Radius of gyration: 14.43 Å; Cα contacts (8 Å, |Δi|>4): 29; chains: 1; bounding box: 38×22×29 Å